Protein AF-A0A9P8ATX8-F1 (afdb_monomer_lite)

pLDDT: mean 71.73, std 18.45, range [33.75, 97.12]

Organism: NCBI:txid856835

Structure (mmCIF, N/CA/C/O backbone):
data_AF-A0A9P8ATX8-F1
#
_entry.id   AF-A0A9P8ATX8-F1
#
loop_
_atom_site.group_PDB
_atom_site.id
_atom_site.type_symbol
_atom_site.label_atom_id
_atom_site.label_alt_id
_atom_site.label_comp_id
_atom_site.label_asym_id
_atom_site.label_entity_id
_atom_site.label_seq_id
_atom_site.pdbx_PDB_ins_code
_atom_site.Cartn_x
_atom_site.Cartn_y
_atom_site.Cartn_z
_atom_site.occupancy
_atom_site.B_iso_or_equiv
_atom_site.auth_seq_id
_atom_site.auth_comp_id
_atom_site.auth_asym_id
_atom_site.auth_atom_id
_atom_site.pdbx_PDB_model_num
ATOM 1 N N . GLY A 1 1 ? -5.698 -9.150 -24.872 1.00 43.72 1 GLY A N 1
ATOM 2 C CA . GLY A 1 1 ? -4.571 -9.150 -25.820 1.00 43.72 1 GLY A CA 1
ATOM 3 C C . GLY A 1 1 ? -4.172 -10.583 -26.062 1.00 43.72 1 GLY A C 1
ATOM 4 O O . GLY A 1 1 ? -4.062 -11.321 -25.094 1.00 43.72 1 GLY A O 1
ATOM 5 N N . VAL A 1 2 ? -4.058 -10.995 -27.322 1.00 47.28 2 VAL A N 1
ATOM 6 C CA . VAL A 1 2 ? -3.681 -12.366 -27.691 1.00 47.28 2 VAL A CA 1
ATOM 7 C C . VAL A 1 2 ? -2.158 -12.411 -27.791 1.00 47.28 2 VAL A C 1
ATOM 9 O O . VAL A 1 2 ? -1.581 -11.648 -28.562 1.00 47.28 2 VAL A O 1
ATOM 12 N N . LEU A 1 3 ? -1.508 -13.246 -26.979 1.00 53.91 3 LEU A N 1
ATOM 13 C CA . LEU A 1 3 ? -0.062 -13.470 -27.041 1.00 53.91 3 LEU A CA 1
ATOM 14 C C . LEU A 1 3 ? 0.269 -14.138 -28.386 1.00 53.91 3 LEU A C 1
ATOM 16 O O . LEU A 1 3 ? -0.222 -15.227 -28.675 1.00 53.91 3 LEU A O 1
ATOM 20 N N . GLN A 1 4 ? 1.047 -13.463 -29.237 1.00 59.81 4 GLN A N 1
ATOM 21 C CA . GLN A 1 4 ? 1.493 -14.012 -30.518 1.00 59.81 4 GLN A CA 1
ATOM 22 C C . GLN A 1 4 ? 2.570 -15.085 -30.304 1.00 59.81 4 GLN A C 1
ATOM 24 O O . GLN A 1 4 ? 3.500 -14.906 -29.521 1.00 59.81 4 GLN A O 1
ATOM 29 N N . TYR A 1 5 ? 2.456 -16.175 -31.066 1.00 56.06 5 TYR A N 1
ATOM 30 C CA . TYR A 1 5 ? 3.276 -17.393 -30.995 1.00 56.06 5 TYR A CA 1
ATOM 31 C C . TYR A 1 5 ? 4.780 -17.176 -31.264 1.00 56.06 5 TYR A C 1
ATOM 33 O O . TYR A 1 5 ? 5.588 -18.053 -30.990 1.00 56.06 5 TYR A O 1
ATOM 41 N N . TYR A 1 6 ? 5.170 -16.011 -31.787 1.00 58.38 6 TYR A N 1
ATOM 42 C CA . TYR A 1 6 ? 6.551 -15.699 -32.170 1.00 58.38 6 TYR A CA 1
ATOM 43 C C . TYR A 1 6 ? 7.333 -14.886 -31.122 1.00 58.38 6 TYR A C 1
ATOM 45 O O . TYR A 1 6 ? 8.509 -14.616 -31.334 1.00 58.38 6 TYR A O 1
ATOM 53 N N . ASN A 1 7 ? 6.732 -14.556 -29.971 1.00 60.25 7 ASN A N 1
ATOM 54 C CA . ASN A 1 7 ? 7.413 -13.892 -28.846 1.00 60.25 7 ASN A CA 1
ATOM 55 C C . ASN A 1 7 ? 7.951 -14.894 -27.806 1.00 60.25 7 ASN A C 1
ATOM 57 O O . ASN A 1 7 ? 7.849 -14.670 -26.601 1.00 60.25 7 ASN A O 1
ATOM 61 N N . TYR A 1 8 ? 8.514 -16.014 -28.256 1.00 64.81 8 TYR A N 1
ATOM 62 C CA . TYR A 1 8 ? 9.288 -16.901 -27.387 1.00 64.81 8 TYR A CA 1
ATOM 63 C C . TYR A 1 8 ? 10.767 -16.566 -27.548 1.00 64.81 8 TYR A C 1
ATOM 65 O O . TYR A 1 8 ? 11.448 -17.109 -28.415 1.00 64.81 8 TYR A O 1
ATOM 73 N N . ILE A 1 9 ? 11.264 -15.653 -26.717 1.00 69.31 9 ILE A N 1
ATOM 74 C CA . ILE A 1 9 ? 12.705 -15.538 -26.495 1.00 69.31 9 ILE A CA 1
ATOM 75 C C . ILE A 1 9 ? 13.066 -16.621 -25.478 1.00 69.31 9 ILE A C 1
ATOM 77 O O . ILE A 1 9 ? 12.534 -16.632 -24.367 1.00 69.31 9 ILE A O 1
ATOM 81 N N . ASP A 1 10 ? 13.927 -17.563 -25.873 1.00 73.50 10 ASP A N 1
ATOM 82 C CA . ASP A 1 10 ? 14.505 -18.524 -24.933 1.00 73.50 10 ASP A CA 1
ATOM 83 C C . ASP A 1 10 ? 15.317 -17.738 -23.901 1.00 73.50 10 ASP A C 1
ATOM 85 O O . ASP A 1 10 ? 16.179 -16.929 -24.254 1.00 73.50 10 ASP A O 1
ATOM 89 N N . ILE A 1 11 ? 15.016 -17.967 -22.621 1.00 70.75 11 ILE A N 1
ATOM 90 C CA . ILE A 1 11 ? 15.579 -17.222 -21.491 1.00 70.75 11 ILE A CA 1
ATOM 91 C C . ILE A 1 11 ? 17.106 -17.232 -21.544 1.00 70.75 11 ILE A C 1
ATOM 93 O O . ILE A 1 11 ? 17.744 -16.275 -21.127 1.00 70.75 11 ILE A O 1
ATOM 97 N N . LYS A 1 12 ? 17.688 -18.297 -22.107 1.00 66.88 12 LYS A N 1
ATOM 98 C CA . LYS A 1 12 ? 19.134 -18.475 -22.249 1.00 66.88 12 LYS A CA 1
ATOM 99 C C . LYS A 1 12 ? 19.808 -17.392 -23.092 1.00 66.88 12 LYS A C 1
ATOM 101 O O . LYS A 1 12 ? 20.994 -17.168 -22.900 1.00 66.88 12 LYS A O 1
ATOM 106 N N . PHE A 1 13 ? 19.080 -16.725 -23.991 1.00 67.69 13 PHE A N 1
ATOM 107 C CA . PHE A 1 13 ? 19.597 -15.592 -24.770 1.00 67.69 13 PHE A CA 1
ATOM 108 C C . PHE A 1 13 ? 19.598 -14.272 -23.994 1.00 67.69 13 PHE A C 1
ATOM 110 O O . PHE A 1 13 ? 20.278 -13.336 -24.403 1.00 67.69 13 PHE A O 1
ATOM 117 N N . LEU A 1 14 ? 18.826 -14.182 -22.907 1.00 69.75 14 LEU A N 1
ATOM 118 C CA . LEU A 1 14 ? 18.784 -13.003 -22.039 1.00 69.75 14 LEU A CA 1
ATOM 119 C C . LEU A 1 14 ? 19.803 -13.084 -20.898 1.00 69.75 14 LEU A C 1
ATOM 121 O O . LEU A 1 14 ? 20.118 -12.060 -20.302 1.00 69.75 14 LEU A O 1
ATOM 125 N N . LEU A 1 15 ? 20.305 -14.282 -20.597 1.00 69.50 15 LEU A N 1
ATOM 126 C CA . LEU A 1 15 ? 21.321 -14.483 -19.570 1.00 69.50 15 LEU A CA 1
ATOM 127 C C . LEU A 1 15 ? 22.687 -14.064 -20.118 1.00 69.50 15 LEU A C 1
ATOM 129 O O . LEU A 1 15 ? 23.071 -14.466 -21.219 1.00 69.50 15 LEU A O 1
ATOM 133 N N . ASN A 1 16 ? 23.440 -13.293 -19.333 1.00 70.06 16 ASN A N 1
ATOM 134 C CA . ASN A 1 16 ? 24.859 -13.063 -19.583 1.00 70.06 16 ASN A CA 1
ATOM 135 C C . ASN A 1 16 ? 25.676 -14.040 -18.720 1.00 70.06 16 ASN A C 1
ATOM 137 O O . ASN A 1 16 ? 25.966 -13.734 -17.557 1.00 70.06 16 ASN A O 1
ATOM 141 N N . PRO A 1 17 ? 26.052 -15.217 -19.254 1.00 63.28 17 PRO A N 1
ATOM 142 C CA . PRO A 1 17 ? 26.619 -16.293 -18.450 1.00 63.28 17 PRO A CA 1
ATOM 143 C C . PRO A 1 17 ? 27.964 -15.925 -17.818 1.00 63.28 17 PRO A C 1
ATOM 145 O O . PRO A 1 17 ? 28.312 -16.503 -16.793 1.00 63.28 17 PRO A O 1
ATOM 148 N N . GLU A 1 18 ? 28.716 -14.971 -18.374 1.00 60.91 18 GLU A N 1
ATOM 149 C CA . GLU A 1 18 ? 30.003 -14.568 -17.792 1.00 60.91 18 GLU A CA 1
ATOM 150 C C . GLU A 1 18 ? 29.850 -13.705 -16.535 1.00 60.91 18 GLU A C 1
ATOM 152 O O . GLU A 1 18 ? 30.700 -13.767 -15.654 1.00 60.91 18 GLU A O 1
ATOM 157 N N . ILE A 1 19 ? 28.755 -12.949 -16.408 1.00 58.12 19 ILE A N 1
ATOM 158 C CA . ILE A 1 19 ? 28.507 -12.079 -15.247 1.00 58.12 19 ILE A CA 1
ATOM 159 C C . ILE A 1 19 ? 27.627 -12.791 -14.213 1.00 58.12 19 ILE A C 1
ATOM 161 O O . ILE A 1 19 ? 27.885 -12.724 -13.011 1.00 58.12 19 ILE A O 1
ATOM 165 N N . GLU A 1 20 ? 26.603 -13.518 -14.660 1.00 56.00 20 GLU A N 1
ATOM 166 C CA . GLU A 1 20 ? 25.610 -14.120 -13.763 1.00 56.00 20 GLU A CA 1
ATOM 167 C C . GLU A 1 20 ? 26.098 -15.414 -13.099 1.00 56.00 20 GLU A C 1
ATOM 169 O O . GLU A 1 20 ? 25.642 -15.762 -12.012 1.00 56.00 20 GLU A O 1
ATOM 174 N N . ASN A 1 21 ? 27.071 -16.112 -13.691 1.00 56.47 21 ASN A N 1
ATOM 175 C CA . ASN A 1 21 ? 27.611 -17.351 -13.121 1.00 56.47 21 ASN A CA 1
ATOM 176 C C . ASN A 1 21 ? 28.628 -17.102 -11.989 1.00 56.47 21 ASN A C 1
ATOM 178 O O . ASN A 1 21 ? 29.041 -18.041 -11.309 1.00 56.47 21 ASN A O 1
ATOM 182 N N . ILE A 1 22 ? 29.016 -15.841 -11.760 1.00 57.00 22 ILE A N 1
ATOM 183 C CA . ILE A 1 22 ? 29.973 -15.465 -10.712 1.00 57.00 22 ILE A CA 1
ATOM 184 C C . ILE A 1 22 ? 29.276 -15.277 -9.351 1.00 57.00 22 ILE A C 1
ATOM 186 O O . ILE A 1 22 ? 29.905 -15.519 -8.328 1.00 57.00 22 ILE A O 1
ATOM 190 N N . ASN A 1 23 ? 27.977 -14.943 -9.299 1.00 55.22 23 ASN A N 1
ATOM 191 C CA . ASN A 1 23 ? 27.369 -14.439 -8.055 1.00 55.22 23 ASN A CA 1
ATOM 192 C C . ASN A 1 23 ? 26.317 -15.343 -7.377 1.00 55.22 23 ASN A C 1
ATOM 194 O O . ASN A 1 23 ? 25.790 -14.985 -6.331 1.00 55.22 23 ASN A O 1
ATOM 198 N N . VAL A 1 24 ? 25.985 -16.516 -7.932 1.00 56.19 24 VAL A N 1
ATOM 199 C CA . VAL A 1 24 ? 24.905 -17.373 -7.374 1.00 56.19 24 VAL A CA 1
ATOM 200 C C . VAL A 1 24 ? 25.437 -18.527 -6.513 1.00 56.19 24 VAL A C 1
ATOM 202 O O . VAL A 1 24 ? 24.675 -19.192 -5.818 1.00 56.19 24 VAL A O 1
ATOM 205 N N . LYS A 1 25 ? 26.749 -18.790 -6.520 1.00 58.00 25 LYS A N 1
ATOM 206 C CA . LYS A 1 25 ? 27.321 -19.945 -5.804 1.00 58.00 25 LYS A CA 1
ATOM 207 C C . LYS A 1 25 ? 27.653 -19.704 -4.335 1.00 58.00 25 LYS A C 1
ATOM 209 O O . LYS A 1 25 ? 27.853 -20.683 -3.624 1.00 58.00 25 LYS A O 1
ATOM 214 N N . GLU A 1 26 ? 27.725 -18.454 -3.885 1.00 61.91 26 GLU A N 1
ATOM 215 C CA . GLU A 1 26 ? 28.309 -18.142 -2.572 1.00 61.91 26 GLU A CA 1
ATOM 216 C C . GLU A 1 26 ? 27.313 -17.594 -1.545 1.00 61.91 26 GLU A C 1
ATOM 218 O O . GLU A 1 26 ? 27.586 -17.626 -0.349 1.00 61.91 26 GLU A O 1
ATOM 223 N N . THR A 1 27 ? 26.124 -17.157 -1.968 1.00 64.81 27 THR A N 1
ATOM 224 C CA . THR A 1 27 ? 25.088 -16.724 -1.025 1.00 64.81 27 THR A CA 1
ATOM 225 C C . THR A 1 27 ? 24.313 -17.935 -0.513 1.00 64.81 27 THR A C 1
ATOM 227 O O . THR A 1 27 ? 23.457 -18.482 -1.205 1.00 64.81 27 THR A O 1
ATOM 230 N N . THR A 1 28 ? 24.613 -18.367 0.711 1.00 76.50 28 THR A N 1
ATOM 231 C CA . THR A 1 28 ? 23.852 -19.435 1.370 1.00 76.50 28 THR A CA 1
ATOM 232 C C . THR A 1 28 ? 22.533 -18.863 1.899 1.00 76.50 28 THR A C 1
ATOM 234 O O . THR A 1 28 ? 22.487 -17.711 2.329 1.00 76.50 28 THR A O 1
ATOM 237 N N . ASP A 1 29 ? 21.465 -19.663 1.978 1.00 76.31 29 ASP A N 1
ATOM 238 C CA . ASP A 1 29 ? 20.173 -19.260 2.576 1.00 76.31 29 ASP A CA 1
ATOM 239 C C . ASP A 1 29 ? 20.322 -18.615 3.968 1.00 76.31 29 ASP A C 1
ATOM 241 O O . ASP A 1 29 ? 19.548 -17.745 4.369 1.00 76.31 29 ASP A O 1
ATOM 245 N N . LYS A 1 30 ? 21.363 -19.010 4.709 1.00 76.38 30 LYS A N 1
ATOM 246 C CA . LYS A 1 30 ? 21.738 -18.441 6.008 1.00 76.38 30 LYS A CA 1
ATOM 247 C C . LYS A 1 30 ? 22.179 -16.978 5.917 1.00 76.38 30 LYS A C 1
ATOM 249 O O . LYS A 1 30 ? 21.914 -16.218 6.846 1.00 76.38 30 LYS A O 1
ATOM 254 N N . ASP A 1 31 ? 22.843 -16.590 4.838 1.00 77.94 31 ASP A N 1
ATOM 255 C CA . ASP A 1 31 ? 23.306 -15.222 4.608 1.00 77.94 31 ASP A CA 1
ATOM 256 C C . ASP A 1 31 ? 22.143 -14.332 4.174 1.00 77.94 31 ASP A C 1
ATOM 258 O O . ASP A 1 31 ? 22.009 -13.221 4.684 1.00 77.94 31 ASP A O 1
ATOM 262 N N . ILE A 1 32 ? 21.216 -14.870 3.371 1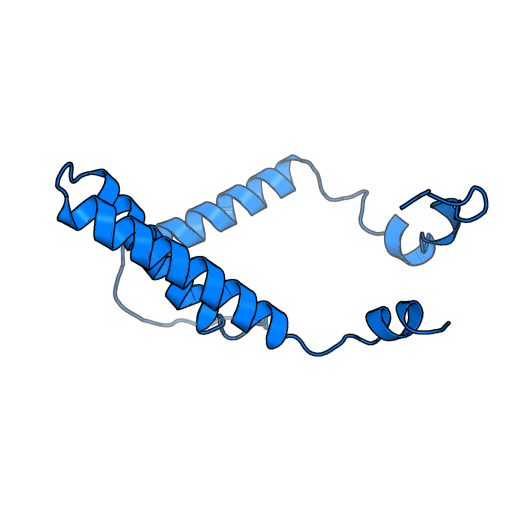.00 80.62 32 ILE A N 1
ATOM 263 C CA . ILE A 1 32 ? 19.937 -14.212 3.063 1.00 80.62 32 ILE A CA 1
ATOM 264 C C . ILE A 1 32 ? 19.140 -13.992 4.353 1.00 80.62 32 ILE A C 1
ATOM 266 O O . ILE A 1 32 ? 18.707 -12.876 4.634 1.00 80.62 32 ILE A O 1
ATOM 270 N N . PHE A 1 33 ? 18.990 -15.033 5.179 1.00 79.25 33 PHE A N 1
ATOM 271 C CA . PHE A 1 33 ? 18.285 -14.932 6.456 1.00 79.25 33 PHE A CA 1
ATOM 272 C C . PHE A 1 33 ? 18.920 -13.879 7.373 1.00 79.25 33 PHE A C 1
ATOM 274 O O . PHE A 1 33 ? 18.215 -13.043 7.935 1.00 79.25 33 PHE A O 1
ATOM 281 N N . LYS A 1 34 ? 20.252 -13.865 7.491 1.00 81.31 34 LYS A N 1
ATOM 282 C CA . LYS A 1 34 ? 20.967 -12.850 8.277 1.00 81.31 34 LYS A CA 1
ATOM 283 C C . LYS A 1 34 ? 20.768 -11.441 7.729 1.00 81.31 34 LYS A C 1
ATOM 285 O O . LYS A 1 34 ? 20.544 -10.540 8.529 1.00 81.31 34 LYS A O 1
ATOM 290 N N . ALA A 1 35 ? 20.821 -11.248 6.412 1.00 79.81 35 ALA A N 1
ATOM 291 C CA . ALA A 1 35 ? 20.602 -9.945 5.790 1.00 79.81 35 ALA A CA 1
ATOM 292 C C . ALA A 1 35 ? 19.173 -9.433 6.036 1.00 79.81 35 ALA A C 1
ATOM 294 O O . ALA A 1 35 ? 18.985 -8.275 6.410 1.00 79.81 35 ALA A O 1
ATOM 295 N N . VAL A 1 36 ? 18.168 -10.307 5.917 1.00 79.94 36 VAL A N 1
ATOM 296 C CA . VAL A 1 36 ? 16.761 -9.967 6.187 1.00 79.94 36 VAL A CA 1
ATOM 297 C C . VAL A 1 36 ? 16.551 -9.619 7.661 1.00 79.94 36 VAL A C 1
ATOM 299 O O . VAL A 1 36 ? 15.935 -8.599 7.966 1.00 79.94 36 VAL A O 1
ATOM 302 N N . MET A 1 37 ? 17.104 -10.417 8.578 1.00 83.19 37 MET A N 1
ATOM 303 C CA . MET A 1 37 ? 17.019 -10.137 10.014 1.00 83.19 37 MET A CA 1
ATOM 304 C C . MET A 1 37 ? 17.776 -8.858 10.394 1.00 83.19 37 MET A C 1
ATOM 306 O O . MET A 1 37 ? 17.292 -8.087 11.216 1.00 83.19 37 MET A O 1
ATOM 310 N N . ALA A 1 38 ? 18.935 -8.590 9.786 1.00 77.75 38 ALA A N 1
ATOM 311 C CA . ALA A 1 38 ? 19.688 -7.354 10.000 1.00 77.75 38 ALA A CA 1
ATOM 312 C C . ALA A 1 38 ? 18.920 -6.122 9.498 1.00 77.75 38 ALA A C 1
ATOM 314 O O . ALA A 1 38 ? 18.865 -5.117 10.202 1.00 77.75 38 ALA A O 1
ATOM 315 N N . SER A 1 39 ? 18.270 -6.215 8.334 1.00 70.69 39 SER A N 1
ATOM 316 C CA . SER A 1 39 ? 17.425 -5.145 7.796 1.00 70.69 39 SER A CA 1
ATOM 317 C C . SER A 1 39 ? 16.202 -4.874 8.680 1.00 70.69 39 SER A C 1
ATOM 319 O O . SER A 1 39 ? 15.928 -3.714 8.982 1.00 70.69 39 SER A O 1
ATOM 321 N N . GLN A 1 40 ? 15.519 -5.917 9.164 1.00 69.44 40 GLN A N 1
ATOM 322 C CA . GLN A 1 40 ? 14.392 -5.758 10.093 1.00 69.44 40 GLN A CA 1
ATOM 323 C C . GLN A 1 40 ? 14.830 -5.168 11.440 1.00 69.44 40 GLN A C 1
ATOM 325 O O . GLN A 1 40 ? 14.179 -4.262 11.953 1.00 69.44 40 GLN A O 1
ATOM 330 N N . ASN A 1 41 ? 15.962 -5.619 11.986 1.00 65.19 41 ASN A N 1
ATOM 331 C CA . ASN A 1 41 ? 16.496 -5.091 13.243 1.00 65.19 41 ASN A CA 1
ATOM 332 C C . ASN A 1 41 ? 16.979 -3.639 13.111 1.00 65.19 41 ASN A C 1
ATOM 334 O O . ASN A 1 41 ? 16.858 -2.870 14.063 1.00 65.19 41 ASN A O 1
ATOM 338 N N . ALA A 1 42 ? 17.513 -3.246 11.952 1.00 64.25 42 ALA A N 1
ATOM 339 C CA . ALA A 1 42 ? 17.863 -1.856 11.670 1.00 64.25 42 ALA A CA 1
ATOM 340 C C . ALA A 1 42 ? 16.609 -0.972 11.555 1.00 64.25 42 ALA A C 1
ATOM 342 O O . ALA A 1 42 ? 16.625 0.163 12.025 1.00 64.25 42 ALA A O 1
ATOM 343 N N . GLU A 1 43 ? 15.510 -1.494 11.002 1.00 56.72 43 GLU A N 1
ATOM 344 C CA . GLU A 1 43 ? 14.223 -0.789 10.943 1.00 56.72 43 GLU A CA 1
ATOM 345 C C . GLU A 1 43 ? 13.577 -0.655 12.339 1.00 56.72 43 GLU A C 1
ATOM 347 O O . GLU A 1 43 ? 13.092 0.422 12.679 1.00 56.72 43 GLU A O 1
ATOM 352 N N . GLU A 1 44 ? 13.648 -1.686 13.193 1.00 55.72 44 GLU A N 1
ATOM 353 C CA . GLU A 1 44 ? 13.140 -1.638 14.580 1.00 55.72 44 GLU A CA 1
ATOM 354 C C . GLU A 1 44 ? 14.057 -0.876 15.559 1.00 55.72 44 GLU A C 1
ATOM 356 O O . GLU A 1 44 ? 13.595 -0.366 16.584 1.00 55.72 44 GLU A O 1
ATOM 361 N N . GLY A 1 45 ? 15.356 -0.768 15.265 1.00 48.28 45 GLY A N 1
ATOM 362 C CA . GLY A 1 45 ? 16.328 -0.015 16.067 1.00 48.28 45 GLY A CA 1
ATOM 363 C C . GLY A 1 45 ? 16.176 1.506 15.959 1.00 48.28 45 GLY A C 1
ATOM 364 O O . GLY A 1 45 ? 16.567 2.230 16.877 1.00 48.28 45 GLY A O 1
ATOM 365 N N . ILE A 1 46 ? 15.554 1.993 14.881 1.00 48.38 46 ILE A N 1
ATOM 366 C CA . ILE A 1 46 ? 15.259 3.419 14.672 1.00 48.38 46 ILE A CA 1
ATOM 367 C C . ILE A 1 46 ? 14.155 3.911 15.629 1.00 48.38 46 ILE A C 1
ATOM 369 O O . ILE A 1 46 ? 14.125 5.091 15.978 1.00 48.38 46 ILE A O 1
ATOM 373 N N . ASP A 1 47 ? 13.304 3.013 16.135 1.00 46.16 47 ASP A N 1
ATOM 374 C CA . ASP A 1 47 ? 12.138 3.376 16.950 1.00 46.16 47 ASP A CA 1
ATOM 375 C C . ASP A 1 47 ? 12.435 3.546 18.456 1.00 46.16 47 ASP A C 1
ATOM 377 O O . ASP A 1 47 ? 11.545 3.957 19.204 1.00 46.16 47 ASP A O 1
ATOM 381 N N . LYS A 1 48 ? 13.658 3.263 18.942 1.00 45.78 48 LYS A N 1
ATOM 382 C CA . LYS A 1 48 ? 13.951 3.290 20.397 1.00 45.78 48 LYS A CA 1
ATOM 383 C C . LYS A 1 48 ? 14.835 4.431 20.889 1.00 45.78 48 LYS A C 1
ATOM 385 O O . LYS A 1 48 ? 14.653 4.856 22.027 1.00 45.78 48 LYS A O 1
ATOM 390 N N . ASN A 1 49 ? 15.725 4.983 20.069 1.00 38.72 49 ASN A N 1
ATOM 391 C CA . ASN A 1 49 ? 16.671 5.995 20.540 1.00 38.72 49 ASN A CA 1
ATOM 392 C C . ASN A 1 49 ? 16.652 7.231 19.642 1.00 38.72 49 ASN A C 1
ATOM 394 O O . ASN A 1 49 ? 17.525 7.446 18.804 1.00 38.72 49 ASN A O 1
ATOM 398 N N . GLY A 1 50 ? 15.669 8.100 19.869 1.00 46.28 50 GLY A N 1
ATOM 399 C CA . GLY A 1 50 ? 15.768 9.482 19.425 1.00 46.28 50 GLY A CA 1
ATOM 400 C C . GLY A 1 50 ? 16.870 10.215 20.191 1.00 46.28 50 GLY A C 1
ATOM 401 O O . GLY A 1 50 ? 16.558 10.839 21.192 1.00 46.28 50 GLY A O 1
ATOM 402 N N . LEU A 1 51 ? 18.129 10.135 19.742 1.00 39.56 51 LEU A N 1
ATOM 403 C CA . LEU A 1 51 ? 19.076 11.259 19.658 1.00 39.56 51 LEU A CA 1
ATOM 404 C C . LEU A 1 51 ? 20.392 10.829 18.972 1.00 39.56 51 LEU A C 1
ATOM 406 O O . LEU A 1 51 ? 20.939 9.764 19.219 1.00 39.56 51 LEU A O 1
ATOM 410 N N . ARG A 1 52 ? 20.865 11.724 18.111 1.00 54.75 52 ARG A N 1
ATOM 411 C CA . ARG A 1 52 ? 22.054 11.743 17.242 1.00 54.75 52 ARG A CA 1
ATOM 412 C C . ARG A 1 52 ? 23.411 11.602 17.974 1.00 54.75 52 ARG A C 1
ATOM 414 O O . ARG A 1 52 ? 23.555 12.148 19.061 1.00 54.75 52 ARG A O 1
ATOM 421 N N . GLY A 1 53 ? 24.421 11.045 17.290 1.00 35.44 53 GLY A N 1
ATOM 422 C CA . GLY A 1 53 ? 25.866 11.186 17.590 1.00 35.44 53 GLY A CA 1
ATOM 423 C C . GLY A 1 53 ? 26.647 9.912 17.229 1.00 35.44 53 GLY A C 1
ATOM 424 O O . GLY A 1 53 ? 26.513 8.921 17.930 1.00 35.44 53 GLY A O 1
ATOM 425 N N . ASP A 1 54 ? 27.204 9.787 16.022 1.00 48.53 54 ASP A N 1
ATOM 426 C CA . ASP A 1 54 ? 28.562 10.218 15.619 1.00 48.53 54 ASP A CA 1
ATOM 427 C C . ASP A 1 54 ? 29.687 9.467 16.353 1.00 48.53 54 ASP A C 1
ATOM 429 O O . ASP A 1 54 ? 30.021 9.860 17.464 1.00 48.53 54 ASP A O 1
ATOM 433 N N . VAL A 1 55 ? 30.221 8.400 15.732 1.00 40.34 55 VAL A N 1
ATOM 434 C CA . VAL A 1 55 ? 31.667 8.147 15.535 1.00 40.34 55 VAL A CA 1
ATOM 435 C C . VAL A 1 55 ? 31.826 7.214 14.318 1.00 40.34 55 VAL A C 1
ATOM 437 O O . VAL A 1 55 ? 31.448 6.046 14.367 1.00 40.34 55 VAL A O 1
ATOM 440 N N . ASP A 1 56 ? 32.277 7.809 13.216 1.00 41.88 56 ASP A N 1
ATOM 441 C CA . ASP A 1 56 ? 33.346 7.368 12.299 1.00 41.88 56 ASP A CA 1
ATOM 442 C C . ASP A 1 56 ? 33.822 5.896 12.372 1.00 41.88 56 ASP A C 1
ATOM 444 O O . ASP A 1 56 ? 34.334 5.464 13.402 1.00 41.88 56 ASP A O 1
ATOM 448 N N . ASP A 1 57 ? 33.693 5.135 11.279 1.00 37.56 57 ASP A N 1
ATOM 449 C CA . ASP A 1 57 ? 34.835 4.789 10.408 1.00 37.56 57 ASP A CA 1
ATOM 450 C C . ASP A 1 57 ? 34.363 3.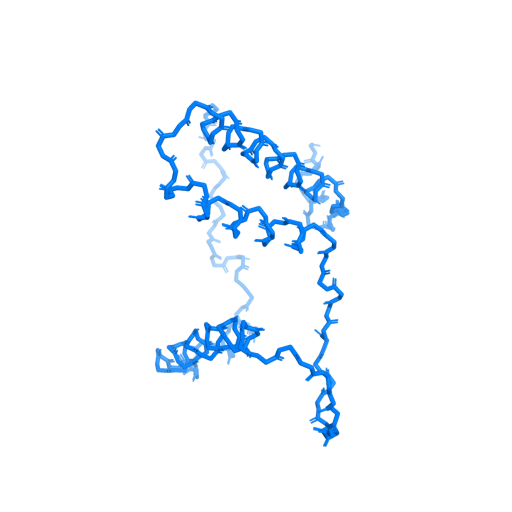919 9.215 1.00 37.56 57 ASP A C 1
ATOM 452 O O . ASP A 1 57 ? 33.683 2.906 9.383 1.00 37.56 57 ASP A O 1
ATOM 456 N N . SER A 1 58 ? 34.721 4.379 8.014 1.00 42.56 58 SER A N 1
ATOM 457 C CA . SER A 1 58 ? 34.860 3.651 6.741 1.00 42.56 58 SER A CA 1
ATOM 458 C C . SER A 1 58 ? 33.867 2.534 6.373 1.00 42.56 58 SER A C 1
ATOM 460 O O . SER A 1 58 ? 34.170 1.348 6.441 1.00 42.56 58 SER A O 1
ATOM 462 N N . ASP A 1 59 ? 32.762 2.919 5.737 1.00 33.75 59 ASP A N 1
ATOM 463 C CA . ASP A 1 59 ? 32.494 2.396 4.393 1.00 33.75 59 ASP A CA 1
ATOM 464 C C . ASP A 1 59 ? 31.643 3.405 3.624 1.00 33.75 59 ASP A C 1
ATOM 466 O O . ASP A 1 59 ? 30.657 3.942 4.136 1.00 33.75 59 ASP A O 1
ATOM 470 N N . ASP A 1 60 ? 32.057 3.676 2.395 1.00 38.31 60 ASP A N 1
ATOM 471 C CA . ASP A 1 60 ? 31.430 4.566 1.420 1.00 38.31 60 ASP A CA 1
ATOM 472 C C . ASP A 1 60 ? 30.136 3.920 0.893 1.00 38.31 60 ASP A C 1
ATOM 474 O O . ASP A 1 60 ? 29.960 3.642 -0.292 1.00 38.31 60 ASP A O 1
ATOM 478 N N . SER A 1 61 ? 29.221 3.587 1.805 1.00 36.56 61 SER A N 1
ATOM 479 C CA . SER A 1 61 ? 27.936 3.006 1.460 1.00 36.56 61 SER A CA 1
ATOM 480 C C . SER A 1 61 ? 26.977 4.157 1.201 1.00 36.56 61 SER A C 1
ATOM 482 O O . SER A 1 61 ? 26.531 4.853 2.118 1.00 36.56 61 SER A O 1
ATOM 484 N N . MET A 1 62 ? 26.697 4.341 -0.083 1.00 37.56 62 MET A N 1
ATOM 485 C CA . MET A 1 62 ? 25.633 5.142 -0.665 1.00 37.56 62 MET A CA 1
ATOM 486 C C . MET A 1 62 ? 24.341 5.093 0.170 1.00 37.56 62 MET A C 1
ATOM 488 O O . MET A 1 62 ? 23.425 4.321 -0.111 1.00 37.56 62 MET A O 1
ATOM 492 N N . LEU A 1 63 ? 24.213 5.958 1.177 1.00 44.12 63 LEU A N 1
ATOM 493 C CA . LEU A 1 63 ? 22.909 6.301 1.731 1.00 44.12 63 LEU A CA 1
ATOM 494 C C . LEU A 1 63 ? 22.261 7.243 0.728 1.00 44.12 63 LEU A C 1
ATOM 496 O O . LEU A 1 63 ? 22.283 8.468 0.868 1.00 44.12 63 LEU A O 1
ATOM 500 N N . GLU A 1 64 ? 21.727 6.634 -0.326 1.00 50.28 64 GLU A N 1
ATOM 501 C CA . GLU A 1 64 ? 20.806 7.265 -1.251 1.00 50.28 64 GLU A CA 1
ATOM 502 C C . GLU A 1 64 ? 19.814 8.095 -0.423 1.00 50.28 64 GLU A C 1
ATOM 504 O O . GLU A 1 64 ? 19.286 7.597 0.583 1.00 50.28 64 GLU A O 1
ATOM 509 N N . PRO A 1 65 ? 19.611 9.387 -0.741 1.00 51.47 65 PRO A N 1
ATOM 510 C CA . PRO A 1 65 ? 18.773 10.245 0.071 1.00 51.47 65 PRO A CA 1
ATOM 511 C C . PRO A 1 65 ? 17.381 9.636 0.091 1.00 51.47 65 PRO A C 1
ATOM 513 O O . PRO A 1 65 ? 16.656 9.700 -0.897 1.00 51.47 65 PRO A O 1
ATOM 516 N N . CYS A 1 66 ? 17.039 9.020 1.225 1.00 55.75 66 CYS A N 1
ATOM 517 C CA . CYS A 1 66 ? 15.752 8.406 1.487 1.00 55.75 66 CYS A CA 1
ATOM 518 C C . CYS A 1 66 ? 14.661 9.331 0.940 1.00 55.75 66 CYS A C 1
ATOM 520 O O . CYS A 1 66 ? 14.453 10.432 1.471 1.00 55.75 66 CYS A O 1
ATOM 522 N N . SER A 1 67 ? 14.056 8.914 -0.178 1.00 73.75 67 SER A N 1
ATOM 523 C CA . SER A 1 67 ? 13.171 9.763 -0.969 1.00 73.75 67 SER A CA 1
ATOM 524 C C . SER A 1 67 ? 12.112 10.368 -0.054 1.00 73.75 67 SER A C 1
ATOM 526 O O . SER A 1 67 ? 11.572 9.701 0.835 1.00 73.75 67 SER A O 1
ATOM 528 N N . ARG A 1 68 ? 11.780 11.648 -0.247 1.00 82.00 68 ARG A N 1
ATOM 529 C CA . ARG A 1 68 ? 10.722 12.322 0.529 1.00 82.00 68 ARG A CA 1
ATOM 530 C C . ARG A 1 68 ? 9.415 11.511 0.520 1.00 82.00 68 ARG A C 1
ATOM 532 O O . ARG A 1 68 ? 8.685 11.512 1.512 1.00 82.00 68 ARG A O 1
ATOM 539 N N . HIS A 1 69 ? 9.164 10.791 -0.575 1.00 85.50 69 HIS A N 1
ATOM 540 C CA . HIS A 1 69 ? 8.038 9.877 -0.752 1.00 85.50 69 HIS A CA 1
ATOM 541 C C . HIS A 1 69 ? 8.091 8.702 0.234 1.00 85.50 69 HIS A C 1
ATOM 543 O O . HIS A 1 69 ? 7.083 8.404 0.874 1.00 85.50 69 HIS A O 1
ATOM 549 N N . TYR A 1 70 ? 9.265 8.103 0.451 1.00 87.75 70 TYR A N 1
ATOM 550 C CA . TYR A 1 70 ? 9.454 7.012 1.408 1.00 87.75 70 TYR A CA 1
ATOM 551 C C . TYR A 1 70 ? 9.090 7.430 2.837 1.00 87.75 70 TYR A C 1
ATOM 553 O O . TYR A 1 70 ? 8.278 6.767 3.485 1.00 87.75 70 TYR A O 1
ATOM 561 N N . LYS A 1 71 ? 9.614 8.569 3.314 1.00 89.50 71 LYS A N 1
ATOM 562 C CA . LYS A 1 71 ? 9.312 9.073 4.670 1.00 89.50 71 LYS A CA 1
ATOM 563 C C . LYS A 1 71 ? 7.816 9.330 4.860 1.00 89.50 71 LYS A C 1
ATOM 565 O O . LYS A 1 71 ? 7.249 8.990 5.897 1.00 89.50 71 LYS A O 1
ATOM 570 N N . ALA A 1 72 ? 7.160 9.885 3.840 1.00 89.81 72 ALA A N 1
ATOM 571 C CA . ALA A 1 72 ? 5.717 10.094 3.859 1.00 89.81 72 ALA A CA 1
ATOM 572 C C . ALA A 1 72 ? 4.945 8.763 3.924 1.00 89.81 72 ALA A C 1
ATOM 574 O O . ALA A 1 72 ? 4.004 8.630 4.705 1.00 89.81 72 ALA A O 1
ATOM 575 N N . LEU A 1 73 ? 5.362 7.752 3.156 1.00 92.75 73 LEU A N 1
ATOM 576 C CA . LEU A 1 73 ? 4.751 6.421 3.185 1.00 92.75 73 LEU A CA 1
ATOM 577 C C . LEU A 1 73 ? 4.970 5.697 4.520 1.00 92.75 73 LEU A C 1
ATOM 579 O O . LEU A 1 73 ? 4.068 4.993 4.980 1.00 92.75 73 LEU A O 1
ATOM 583 N N . GLN A 1 74 ? 6.122 5.886 5.165 1.00 92.56 74 GLN A N 1
ATOM 584 C CA . GLN A 1 74 ? 6.387 5.356 6.503 1.00 92.56 74 GLN A CA 1
ATOM 585 C C . GLN A 1 74 ? 5.444 5.984 7.540 1.00 92.56 74 GLN A C 1
ATOM 587 O O . GLN A 1 74 ? 4.801 5.255 8.294 1.00 92.56 74 GLN A O 1
ATOM 592 N N . ALA A 1 75 ? 5.262 7.309 7.508 1.00 93.12 75 ALA A N 1
ATOM 593 C CA . ALA A 1 75 ? 4.307 8.004 8.378 1.00 93.12 75 ALA A CA 1
ATOM 594 C C . ALA A 1 75 ? 2.852 7.548 8.150 1.00 93.12 75 ALA A C 1
ATOM 596 O O . ALA A 1 75 ? 2.071 7.412 9.089 1.00 93.12 75 ALA A O 1
ATOM 597 N N . VAL A 1 76 ? 2.471 7.249 6.906 1.00 93.62 76 VAL A N 1
ATOM 598 C CA . VAL A 1 76 ? 1.142 6.688 6.616 1.00 93.62 76 VAL A CA 1
ATOM 599 C C . VAL A 1 76 ? 0.967 5.319 7.268 1.00 93.62 76 VAL A C 1
ATOM 601 O O . VAL A 1 76 ? -0.090 5.053 7.838 1.00 93.62 76 VAL A O 1
ATOM 604 N N . ARG A 1 77 ? 1.987 4.452 7.212 1.00 93.12 77 ARG A N 1
ATOM 605 C CA . ARG A 1 77 ? 1.934 3.128 7.852 1.00 93.12 77 ARG A CA 1
ATOM 606 C C . ARG A 1 77 ? 1.772 3.243 9.365 1.00 93.12 77 ARG A C 1
ATOM 608 O O . ARG A 1 77 ? 0.961 2.514 9.933 1.00 93.12 77 ARG A O 1
ATOM 615 N N . THR A 1 78 ? 2.509 4.145 10.014 1.00 94.75 78 THR A N 1
ATOM 616 C CA . THR A 1 78 ? 2.400 4.342 11.469 1.00 94.75 78 THR A CA 1
ATOM 617 C C . THR A 1 78 ? 1.019 4.871 11.857 1.00 94.75 78 THR A C 1
ATOM 619 O O . THR A 1 78 ? 0.395 4.332 12.771 1.00 94.75 78 THR A O 1
ATOM 622 N N . LEU A 1 79 ? 0.479 5.838 11.108 1.00 93.38 79 LEU A N 1
ATOM 623 C CA . LEU A 1 79 ? -0.880 6.345 11.321 1.00 93.38 79 LEU A CA 1
ATOM 624 C C . LEU A 1 79 ? -1.948 5.271 11.089 1.00 93.38 79 LEU A C 1
ATOM 626 O O . LEU A 1 79 ? -2.883 5.166 11.877 1.00 93.38 79 LEU A O 1
ATOM 630 N N . GLN A 1 80 ? -1.812 4.443 10.050 1.00 93.00 80 GLN A N 1
ATOM 631 C CA . GLN A 1 80 ? -2.747 3.343 9.794 1.00 93.00 80 GLN A CA 1
ATOM 632 C C . GLN A 1 80 ? -2.785 2.348 10.961 1.00 93.00 80 GLN A C 1
ATOM 634 O O . GLN A 1 80 ? -3.878 2.026 11.422 1.00 93.00 80 GLN A O 1
ATOM 639 N N . LYS A 1 81 ? -1.621 1.949 11.497 1.00 93.25 81 LYS A N 1
ATOM 640 C CA . LYS A 1 81 ? -1.534 1.084 12.690 1.00 93.25 81 LYS A CA 1
ATOM 641 C C . LYS A 1 81 ? -2.222 1.710 13.906 1.00 93.25 81 LYS A C 1
ATOM 643 O O . LYS A 1 81 ? -2.935 1.026 14.631 1.00 93.25 81 LYS A O 1
ATOM 648 N N . TYR A 1 82 ? -2.035 3.012 14.123 1.00 92.81 82 TYR A N 1
ATOM 649 C CA . TYR A 1 82 ? -2.691 3.725 15.221 1.00 92.81 82 TYR A CA 1
ATOM 650 C C . TYR A 1 82 ? -4.220 3.722 15.071 1.00 92.81 82 TYR A C 1
ATOM 652 O O . TYR A 1 82 ? -4.948 3.390 16.006 1.00 92.81 82 TYR A O 1
ATOM 660 N N . ILE A 1 83 ? -4.713 4.033 13.873 1.00 93.50 83 ILE A N 1
ATOM 661 C CA . ILE A 1 83 ? -6.146 4.144 13.572 1.00 93.50 83 ILE A CA 1
ATOM 662 C C . ILE A 1 83 ? -6.849 2.782 13.609 1.00 93.50 83 ILE A C 1
ATOM 664 O O . ILE A 1 83 ? -8.028 2.721 13.939 1.00 93.50 83 ILE A O 1
ATOM 668 N N . GLU A 1 84 ? -6.150 1.683 13.318 1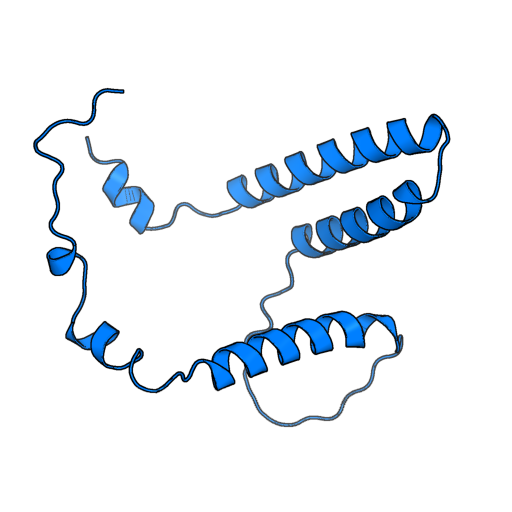.00 90.06 84 GLU A N 1
ATOM 669 C CA . GLU A 1 84 ? -6.704 0.323 13.419 1.00 90.06 84 GLU A CA 1
ATOM 670 C C . GLU A 1 84 ? -7.168 -0.038 14.833 1.00 90.06 84 GLU A C 1
ATOM 672 O O . GLU A 1 84 ? -8.076 -0.852 14.990 1.00 90.06 84 GLU A O 1
ATOM 677 N N . THR A 1 85 ? -6.617 0.614 15.858 1.00 91.19 85 THR A N 1
ATOM 678 C CA . THR A 1 85 ? -7.065 0.447 17.249 1.00 91.19 85 THR A CA 1
ATOM 679 C C . THR A 1 85 ? -8.355 1.215 17.570 1.00 91.19 85 THR A C 1
ATOM 681 O O . THR A 1 85 ? -8.958 1.005 18.623 1.00 91.19 85 THR A O 1
ATOM 684 N N . MET A 1 86 ? -8.813 2.092 16.669 1.00 92.12 86 MET A N 1
ATOM 685 C CA . MET A 1 86 ? -9.976 2.956 16.859 1.00 92.12 86 MET A CA 1
ATOM 686 C C . MET A 1 86 ? -11.176 2.471 16.044 1.00 92.12 86 MET A C 1
ATOM 688 O O . MET A 1 86 ? -11.185 2.542 14.818 1.00 92.12 86 MET A O 1
ATOM 692 N N . ASN A 1 87 ? -12.253 2.072 16.723 1.00 85.94 87 ASN A N 1
ATOM 693 C CA . ASN A 1 87 ? -13.497 1.671 16.063 1.00 85.94 87 ASN A CA 1
ATOM 694 C C . ASN A 1 87 ? -14.518 2.822 16.020 1.00 85.94 87 ASN A C 1
ATOM 696 O O . ASN A 1 87 ? -15.594 2.743 16.609 1.00 85.94 87 ASN A O 1
ATOM 700 N N . ASN A 1 88 ? -14.148 3.939 15.386 1.00 92.81 88 ASN A N 1
ATOM 701 C CA . ASN A 1 88 ? -15.000 5.126 15.270 1.00 92.81 88 ASN A CA 1
ATOM 702 C C . ASN A 1 88 ? -15.118 5.586 13.795 1.00 92.81 88 ASN A C 1
ATOM 704 O O . ASN A 1 88 ? -14.266 5.252 12.967 1.00 92.81 88 ASN A O 1
ATOM 708 N N . PRO A 1 89 ? -16.169 6.338 13.420 1.00 92.69 89 PRO A N 1
ATOM 709 C CA . PRO A 1 89 ? -16.375 6.748 12.025 1.00 92.69 89 PRO A CA 1
ATOM 710 C C . PRO A 1 89 ? -15.280 7.696 11.507 1.00 92.69 89 PRO A C 1
ATOM 712 O O . PRO A 1 89 ? -14.959 7.690 10.319 1.00 92.69 89 PRO A O 1
ATOM 715 N N . PHE A 1 90 ? -14.656 8.477 12.393 1.00 92.56 90 PHE A N 1
ATOM 716 C CA . PHE A 1 90 ? -13.531 9.344 12.041 1.00 92.56 90 PHE A CA 1
ATOM 717 C C . PHE A 1 90 ? -12.304 8.533 11.590 1.00 92.56 90 PHE A C 1
ATOM 719 O O . PHE A 1 90 ? -11.688 8.857 10.577 1.00 92.56 90 PHE A O 1
ATOM 726 N N . ALA A 1 91 ? -12.001 7.436 12.282 1.00 93.12 91 ALA A N 1
ATOM 727 C CA . ALA A 1 91 ? -10.924 6.505 11.978 1.00 93.12 91 ALA A CA 1
ATOM 728 C C . ALA A 1 91 ? -11.112 5.858 10.600 1.00 93.12 91 ALA A C 1
ATOM 730 O O . ALA A 1 91 ? -10.169 5.788 9.812 1.00 93.12 91 ALA A O 1
ATOM 731 N N . GLN A 1 92 ? -12.340 5.463 10.254 1.00 92.88 92 GLN A N 1
ATOM 732 C CA . GLN A 1 92 ? -12.648 4.930 8.922 1.00 92.88 92 GLN A CA 1
ATOM 733 C C . GLN A 1 92 ? -12.441 5.971 7.811 1.00 92.88 92 GLN A C 1
ATOM 735 O O . GLN A 1 92 ? -11.868 5.657 6.761 1.00 92.88 92 GLN A O 1
ATOM 740 N N . ASN A 1 93 ? -12.854 7.219 8.049 1.00 95.50 93 ASN A N 1
ATOM 741 C CA . ASN A 1 93 ? -12.633 8.308 7.099 1.00 95.50 93 ASN A CA 1
ATOM 742 C C . ASN A 1 93 ? -11.130 8.594 6.929 1.00 95.50 93 ASN A C 1
ATOM 744 O O . ASN A 1 93 ? -10.605 8.579 5.815 1.00 95.50 93 ASN A O 1
ATOM 748 N N . LEU A 1 94 ? -10.400 8.729 8.037 1.00 95.06 94 LEU A N 1
ATOM 749 C CA . LEU A 1 94 ? -8.959 8.966 8.015 1.00 95.06 94 LEU A CA 1
ATOM 750 C C . LEU A 1 94 ? -8.194 7.819 7.336 1.00 95.06 94 LEU A C 1
ATOM 752 O O . LEU A 1 94 ? -7.295 8.074 6.538 1.00 95.06 94 LEU A O 1
ATOM 756 N N . LYS A 1 95 ? -8.590 6.558 7.559 1.00 93.88 95 LYS A N 1
ATOM 757 C CA . LYS A 1 95 ? -8.028 5.391 6.856 1.00 93.88 95 LYS A CA 1
ATOM 758 C C . LYS A 1 95 ? -8.223 5.486 5.341 1.00 93.88 95 LYS A C 1
ATOM 760 O O . LYS A 1 95 ? -7.296 5.178 4.584 1.00 93.88 95 LYS A O 1
ATOM 765 N N . SER A 1 96 ? -9.396 5.935 4.899 1.00 94.31 96 SER A N 1
ATOM 766 C CA . SER A 1 96 ? -9.700 6.138 3.477 1.00 94.31 96 SER A CA 1
ATOM 767 C C . SER A 1 96 ? -8.811 7.231 2.873 1.00 94.31 96 SER A C 1
ATOM 769 O O . SER A 1 96 ? -8.175 7.007 1.842 1.00 94.31 96 SER A O 1
ATOM 771 N N . ILE A 1 97 ? -8.666 8.366 3.566 1.00 97.12 97 ILE A N 1
ATOM 772 C CA . ILE A 1 97 ? -7.794 9.480 3.152 1.00 97.12 97 ILE A CA 1
ATOM 773 C C . ILE A 1 97 ? -6.328 9.037 3.065 1.00 97.12 97 ILE A C 1
ATOM 775 O O . ILE A 1 97 ? -5.660 9.291 2.064 1.00 97.12 97 ILE A O 1
ATOM 779 N N . LEU A 1 98 ? -5.826 8.325 4.075 1.00 95.56 98 LEU A N 1
ATOM 780 C CA . LEU A 1 98 ? -4.452 7.813 4.095 1.00 95.56 98 LEU A CA 1
ATOM 781 C C . LEU A 1 98 ? -4.185 6.805 2.971 1.00 95.56 98 LEU A C 1
ATOM 783 O O . LEU A 1 98 ? -3.087 6.766 2.412 1.00 95.56 98 LEU A O 1
ATOM 787 N N . THR A 1 99 ? -5.191 6.009 2.609 1.00 94.38 99 THR A N 1
ATOM 788 C CA . THR A 1 99 ? -5.097 5.068 1.486 1.00 94.38 99 THR A CA 1
ATOM 789 C C . THR A 1 99 ? -4.970 5.809 0.157 1.00 94.38 99 THR A C 1
ATOM 791 O O . THR A 1 99 ? -4.082 5.483 -0.633 1.00 94.38 99 THR A O 1
ATOM 794 N N . LEU A 1 100 ? -5.793 6.839 -0.063 1.00 96.62 100 LEU A N 1
ATOM 795 C CA . LEU A 1 100 ? -5.703 7.696 -1.249 1.00 96.62 100 LEU A CA 1
ATOM 796 C C . LEU A 1 100 ? -4.358 8.421 -1.320 1.00 96.62 100 LEU A C 1
ATOM 798 O O . LEU A 1 100 ? -3.716 8.431 -2.370 1.00 96.62 100 LEU A O 1
ATOM 802 N N . PHE A 1 101 ? -3.897 8.969 -0.194 1.00 95.38 101 PHE A N 1
ATOM 803 C CA . PHE A 1 101 ? -2.592 9.614 -0.108 1.00 95.38 101 PHE A CA 1
ATOM 804 C C . PHE A 1 101 ? -1.473 8.647 -0.514 1.00 95.38 101 PHE A C 1
ATOM 806 O O . PHE A 1 101 ? -0.694 8.961 -1.407 1.00 95.38 101 PHE A O 1
ATOM 813 N N . ARG A 1 102 ? -1.449 7.427 0.044 1.00 92.94 102 ARG A N 1
ATOM 814 C CA . ARG A 1 102 ? -0.470 6.387 -0.317 1.00 92.94 102 ARG A CA 1
ATOM 815 C C . ARG A 1 102 ? -0.474 6.060 -1.811 1.00 92.94 102 ARG A C 1
ATOM 817 O O . ARG A 1 102 ? 0.598 5.901 -2.393 1.00 92.94 102 ARG A O 1
ATOM 824 N N . GLN A 1 103 ? -1.653 5.911 -2.415 1.00 93.00 103 GLN A N 1
ATOM 825 C CA . GLN A 1 103 ? -1.774 5.635 -3.850 1.00 93.00 103 GLN A CA 1
ATOM 826 C C . GLN A 1 103 ? -1.201 6.784 -4.679 1.00 93.00 103 GLN A C 1
ATOM 828 O O . GLN A 1 103 ? -0.378 6.546 -5.561 1.00 93.00 103 GLN A O 1
ATOM 833 N N . LYS A 1 104 ? -1.576 8.023 -4.345 1.00 93.94 104 LYS A N 1
ATOM 834 C CA . LYS A 1 104 ? -1.084 9.217 -5.028 1.00 93.94 104 LYS A CA 1
ATOM 835 C C . LYS A 1 104 ? 0.430 9.367 -4.896 1.00 93.94 104 LYS A C 1
ATOM 837 O O . LYS A 1 104 ? 1.094 9.570 -5.899 1.00 93.94 104 LYS A O 1
ATOM 842 N N . THR A 1 105 ? 0.989 9.195 -3.699 1.00 90.25 105 THR A N 1
ATOM 843 C CA . THR A 1 105 ? 2.440 9.301 -3.476 1.00 90.25 105 THR A CA 1
ATOM 844 C C . THR A 1 105 ? 3.228 8.288 -4.302 1.00 90.25 105 THR A C 1
ATOM 846 O O . THR A 1 105 ? 4.275 8.647 -4.829 1.00 90.25 105 THR A O 1
ATOM 849 N N . ARG A 1 106 ? 2.723 7.053 -4.441 1.00 88.81 106 ARG A N 1
ATOM 850 C CA . ARG A 1 106 ? 3.344 6.012 -5.278 1.00 88.81 106 ARG A CA 1
ATOM 851 C C . ARG A 1 106 ? 3.236 6.311 -6.768 1.00 88.81 106 ARG A C 1
ATOM 853 O O . ARG A 1 106 ? 4.169 6.033 -7.508 1.00 88.81 106 ARG A O 1
ATOM 860 N N . LEU A 1 107 ? 2.100 6.853 -7.203 1.00 90.56 107 LEU A N 1
ATOM 861 C CA . LEU A 1 107 ? 1.919 7.288 -8.585 1.00 90.56 107 LEU A CA 1
ATOM 862 C C . LEU A 1 107 ? 2.878 8.440 -8.914 1.00 90.56 107 LEU A C 1
ATOM 864 O O . LEU A 1 107 ? 3.558 8.399 -9.930 1.00 90.56 107 LEU A O 1
ATOM 868 N N . ASP A 1 108 ? 2.948 9.442 -8.039 1.00 87.69 108 ASP A N 1
ATOM 869 C CA . ASP A 1 108 ? 3.830 10.596 -8.205 1.00 87.69 108 ASP A CA 1
ATOM 870 C C . ASP A 1 108 ? 5.309 10.157 -8.202 1.00 87.69 108 ASP A C 1
ATOM 872 O O . ASP A 1 108 ? 6.090 10.655 -9.005 1.00 87.69 108 ASP A O 1
ATOM 876 N N 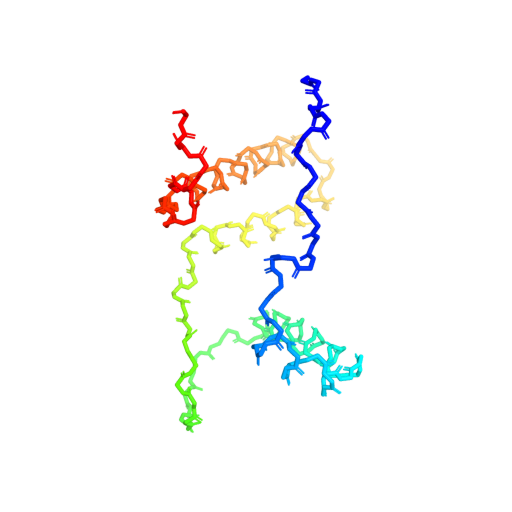. GLU A 1 109 ? 5.679 9.179 -7.366 1.00 86.56 109 GLU A N 1
ATOM 877 C CA . GLU A 1 109 ? 7.011 8.559 -7.366 1.00 86.56 109 GLU A CA 1
ATOM 878 C C . GLU A 1 109 ? 7.302 7.840 -8.691 1.00 86.56 109 GLU A C 1
ATOM 880 O O . GLU A 1 109 ? 8.323 8.116 -9.314 1.00 86.56 109 GLU A O 1
ATOM 885 N N . ALA A 1 110 ? 6.387 6.998 -9.179 1.00 84.00 110 ALA A N 1
ATOM 886 C CA . ALA A 1 110 ? 6.542 6.321 -10.467 1.00 84.00 110 ALA A CA 1
ATOM 887 C C . ALA A 1 110 ? 6.659 7.308 -11.643 1.00 84.00 110 ALA A C 1
ATOM 889 O O . ALA A 1 110 ? 7.481 7.103 -12.527 1.00 84.00 110 ALA A O 1
ATOM 890 N N . ASN A 1 111 ? 5.893 8.402 -11.624 1.00 82.12 111 ASN A N 1
ATOM 891 C CA . ASN A 1 111 ? 5.973 9.462 -12.635 1.00 82.12 111 ASN A CA 1
ATOM 892 C C . ASN A 1 111 ? 7.255 10.301 -12.525 1.00 82.12 111 ASN A C 1
ATOM 894 O O . ASN A 1 111 ? 7.624 10.980 -13.478 1.00 82.12 111 ASN A O 1
ATOM 898 N N . SER A 1 112 ? 7.897 10.312 -11.353 1.00 80.31 112 SER A N 1
ATOM 899 C CA . SER A 1 112 ? 9.169 11.008 -11.140 1.00 80.31 112 SER A CA 1
ATOM 900 C C . SER A 1 112 ? 10.381 10.197 -11.600 1.00 80.31 112 SER A C 1
ATOM 902 O O . SER A 1 112 ? 11.467 10.761 -11.736 1.00 80.31 112 SER A O 1
ATOM 904 N N . LEU A 1 113 ? 10.207 8.893 -11.849 1.00 79.50 113 LEU A N 1
ATOM 905 C CA . LEU A 1 113 ? 11.256 8.059 -12.419 1.00 79.50 113 LEU A CA 1
ATOM 906 C C . LEU A 1 113 ? 11.519 8.516 -13.853 1.00 79.50 113 LEU A C 1
ATOM 908 O O . LEU A 1 113 ? 10.602 8.636 -14.661 1.00 79.50 113 LEU A O 1
ATOM 912 N N . GLN A 1 114 ? 12.786 8.782 -14.162 1.00 74.75 114 GLN A N 1
ATOM 913 C CA . GLN A 1 114 ? 13.185 9.033 -15.539 1.00 74.75 114 GLN A CA 1
ATOM 914 C C . GLN A 1 114 ? 13.028 7.753 -16.359 1.00 74.75 114 GLN A C 1
ATOM 916 O O . GLN A 1 114 ? 13.347 6.661 -15.880 1.00 74.75 114 GLN A O 1
ATOM 921 N N . ASP A 1 115 ? 12.585 7.902 -17.608 1.00 75.25 115 ASP A N 1
ATOM 922 C CA . ASP A 1 115 ? 12.587 6.810 -18.574 1.00 75.25 115 ASP A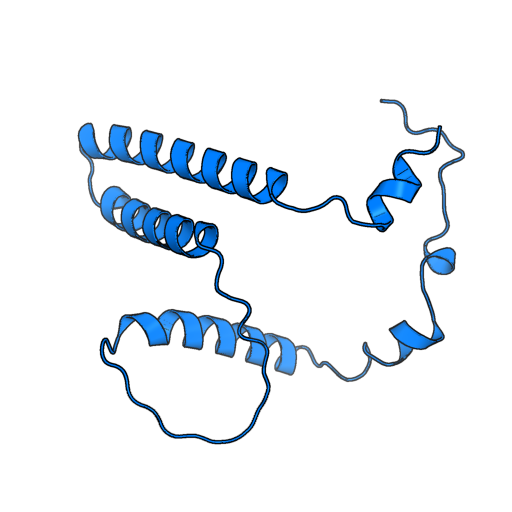 CA 1
ATOM 923 C C . ASP A 1 115 ? 14.012 6.268 -18.695 1.00 75.25 115 ASP A C 1
ATOM 925 O O . ASP A 1 115 ? 14.941 6.944 -19.142 1.00 75.25 115 ASP A O 1
ATOM 929 N N . SER A 1 116 ? 14.200 5.033 -18.248 1.00 71.75 116 SER A N 1
ATOM 930 C CA . SER A 1 116 ? 15.495 4.376 -18.349 1.00 71.75 116 SER A CA 1
ATOM 931 C C . SER A 1 116 ? 15.776 4.001 -19.804 1.00 71.75 116 SER A C 1
ATOM 933 O O . SER A 1 116 ? 14.859 3.748 -20.589 1.00 71.75 116 SER A O 1
ATOM 935 N N . GLN A 1 117 ? 17.057 3.896 -20.176 1.00 72.75 117 GLN A N 1
ATOM 936 C CA . GLN A 1 117 ? 17.444 3.459 -21.524 1.00 72.75 117 GLN A CA 1
ATOM 937 C C . GLN A 1 117 ? 16.804 2.117 -21.910 1.00 72.75 117 GLN A C 1
ATOM 939 O O . GLN A 1 117 ? 16.519 1.901 -23.085 1.00 72.75 117 GLN A O 1
ATOM 944 N N . ILE A 1 118 ? 16.495 1.244 -20.942 1.00 73.81 118 ILE A N 1
ATOM 945 C CA . ILE A 1 118 ? 15.817 -0.026 -21.218 1.00 73.81 118 ILE A CA 1
ATOM 946 C C . ILE A 1 118 ? 14.399 0.177 -21.776 1.00 73.81 118 ILE A C 1
ATOM 948 O O . ILE A 1 118 ? 13.981 -0.572 -22.654 1.00 73.81 118 ILE A O 1
ATOM 952 N N . MET A 1 119 ? 13.683 1.227 -21.350 1.00 70.94 119 MET A N 1
ATOM 953 C CA . MET A 1 119 ? 12.341 1.541 -21.856 1.00 70.94 119 MET A CA 1
ATOM 954 C C . MET A 1 119 ? 12.357 1.962 -23.329 1.00 70.94 119 MET A C 1
ATOM 956 O O . MET A 1 119 ? 11.372 1.739 -24.029 1.00 70.94 119 MET A O 1
ATOM 960 N N . SER A 1 120 ? 13.479 2.489 -23.833 1.00 72.31 120 SER A N 1
ATOM 961 C CA . SER A 1 120 ? 13.612 2.859 -25.248 1.00 72.31 120 SER A CA 1
ATOM 962 C C . SER A 1 120 ? 13.593 1.658 -26.205 1.00 72.31 120 SER A C 1
ATOM 964 O O . SER A 1 120 ? 13.149 1.786 -27.342 1.00 72.31 120 SER A O 1
ATOM 966 N N . TYR A 1 121 ? 13.989 0.464 -25.7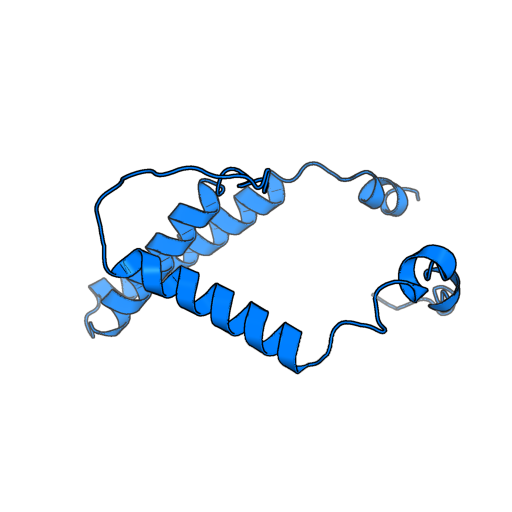47 1.00 74.88 121 TYR A N 1
ATOM 967 C CA . TYR A 1 121 ? 13.942 -0.754 -26.567 1.00 74.88 121 TYR A CA 1
ATOM 968 C C . TYR A 1 121 ? 12.517 -1.280 -26.775 1.00 74.88 121 TYR A C 1
ATOM 970 O O . TYR A 1 121 ? 12.270 -2.025 -27.720 1.00 74.88 121 TYR A O 1
ATOM 978 N N . PHE A 1 122 ? 11.571 -0.878 -25.922 1.00 74.44 122 PHE A N 1
ATOM 979 C CA . PHE A 1 122 ? 10.168 -1.294 -26.004 1.00 74.44 122 PHE A CA 1
ATOM 980 C C . PHE A 1 122 ? 9.274 -0.285 -26.738 1.00 74.44 122 PHE A C 1
ATOM 982 O O . PHE A 1 122 ? 8.100 -0.573 -26.972 1.00 74.44 122 PHE A O 1
ATOM 989 N N . THR A 1 123 ? 9.800 0.889 -27.107 1.00 70.25 123 THR A N 1
ATOM 990 C CA . THR A 1 123 ? 9.059 1.928 -27.842 1.00 70.25 123 THR A CA 1
ATOM 991 C C . THR A 1 123 ? 9.302 1.909 -29.353 1.00 70.25 123 THR A C 1
ATOM 993 O O . THR A 1 123 ? 8.603 2.619 -30.078 1.00 70.25 123 THR A O 1
ATOM 996 N N . PHE A 1 124 ? 10.222 1.077 -29.858 1.00 56.88 124 PHE A N 1
ATOM 997 C CA . PHE A 1 124 ? 10.394 0.879 -31.299 1.00 56.88 124 PHE A CA 1
ATOM 998 C C . PHE A 1 124 ? 9.285 -0.015 -31.869 1.00 56.88 124 PHE A C 1
ATOM 1000 O O . PHE A 1 124 ? 9.074 -1.141 -31.419 1.00 56.88 124 PHE A O 1
ATOM 1007 N N . LYS A 1 125 ? 8.564 0.530 -32.851 1.00 51.09 125 LYS A N 1
ATOM 1008 C CA . LYS A 1 125 ? 7.421 -0.070 -33.541 1.00 51.09 125 LYS A CA 1
ATOM 1009 C C . LYS A 1 125 ? 7.767 -0.351 -34.995 1.00 51.09 125 LYS A C 1
ATOM 1011 O O . LYS A 1 125 ? 8.468 0.501 -35.586 1.00 51.09 125 LYS A O 1
#

Secondary structure (DSSP, 8-state):
-PPPTT----GGGT--HHHHTTSSSS--HHHHHHHHHHHHHHHHHTTT-------------------HHHHHHHHHHHHHHHHHT--SHHHHHHHHHHHHHHHHHHHHHHHHS---HHHHTTS--

Radius of gyration: 22.05 Å; chains: 1; bounding box: 51×32×54 Å

Sequence (125 aa):
GVLQYYNYIDIKFLLNPEIENINVKETTDKDIFKAVMASQNAEEGIDKNGLRGDVDDSDDSMLEPCSRHYKALQAVRTLQKYIETMNNPFAQNLKSILTLFRQKTRLDEANSLQDSQIMSYFTFK

Foldseek 3Di:
DDDDPPPDDPVVVVDPCVPVVVPPPPDDVVNVVVVVVVVVVVVVVVPPDPDDDDDDDDDPDPPPPCDPLNVLLVVLVVLLVVLVVDPDPVSVVVVVVSVVVNVVSVVVVVVPDDDDPVNVVVPDD